Protein AF-X1VUJ6-F1 (afdb_monomer_lite)

Structure (mmCIF, N/CA/C/O backbone):
data_AF-X1VUJ6-F1
#
_entry.id   AF-X1VUJ6-F1
#
loop_
_atom_site.group_PDB
_atom_site.id
_atom_site.type_symbol
_atom_site.label_atom_id
_atom_site.label_alt_id
_atom_site.label_comp_id
_atom_site.label_asym_id
_atom_site.label_entity_id
_atom_site.label_seq_id
_atom_site.pdbx_PDB_ins_code
_atom_site.Cartn_x
_atom_site.Cartn_y
_atom_site.Cartn_z
_atom_site.occupancy
_atom_site.B_iso_or_equiv
_atom_site.auth_seq_id
_atom_site.auth_comp_id
_atom_site.auth_asym_id
_atom_site.auth_atom_id
_atom_site.pdbx_PDB_model_num
ATOM 1 N N . HIS A 1 1 ? 8.824 -5.945 -3.042 1.00 75.00 1 HIS A N 1
ATOM 2 C CA . HIS A 1 1 ? 9.319 -4.747 -3.769 1.00 75.00 1 HIS A CA 1
ATOM 3 C C . HIS A 1 1 ? 8.455 -3.545 -3.382 1.00 75.00 1 HIS A C 1
ATOM 5 O O . HIS A 1 1 ? 7.244 -3.739 -3.294 1.00 75.00 1 HIS A O 1
ATOM 11 N N . PRO A 1 2 ? 9.007 -2.330 -3.174 1.00 80.75 2 PRO A N 1
ATOM 12 C CA . PRO A 1 2 ? 8.255 -1.168 -2.668 1.00 80.75 2 PRO A CA 1
ATOM 13 C C . PRO A 1 2 ? 7.062 -0.741 -3.538 1.00 80.75 2 PRO A C 1
ATOM 15 O O . PRO A 1 2 ? 6.081 -0.238 -3.007 1.00 80.75 2 PRO A O 1
ATOM 18 N N . MET A 1 3 ? 7.097 -1.001 -4.852 1.00 85.44 3 MET A N 1
ATOM 19 C CA . MET A 1 3 ? 5.962 -0.732 -5.759 1.00 85.44 3 MET A CA 1
ATOM 20 C C . MET A 1 3 ? 4.640 -1.372 -5.312 1.00 85.44 3 MET A C 1
ATOM 22 O O . MET A 1 3 ? 3.585 -0.804 -5.564 1.00 85.44 3 MET A O 1
ATOM 26 N N . GLY A 1 4 ? 4.687 -2.503 -4.598 1.00 84.19 4 GLY A N 1
ATOM 27 C CA . GLY A 1 4 ? 3.478 -3.188 -4.134 1.00 84.19 4 GLY A CA 1
ATOM 28 C C . GLY A 1 4 ? 2.605 -2.375 -3.169 1.00 84.19 4 GLY A C 1
ATOM 29 O O . GLY A 1 4 ? 1.442 -2.720 -3.012 1.00 84.19 4 GLY A O 1
ATOM 30 N N . PHE A 1 5 ? 3.132 -1.307 -2.558 1.00 85.75 5 PHE A N 1
ATOM 31 C CA . PHE A 1 5 ? 2.383 -0.470 -1.612 1.00 85.75 5 PHE A CA 1
ATOM 32 C C . PHE A 1 5 ? 1.571 0.649 -2.270 1.00 85.75 5 PHE A C 1
ATOM 34 O O . PHE A 1 5 ? 0.570 1.077 -1.712 1.00 85.75 5 PHE A O 1
ATOM 41 N N . PHE A 1 6 ? 1.983 1.127 -3.448 1.00 87.62 6 PHE A N 1
ATOM 42 C CA . PHE A 1 6 ? 1.368 2.302 -4.083 1.00 87.62 6 PHE A CA 1
ATOM 43 C C . PHE A 1 6 ? 0.931 2.066 -5.532 1.00 87.62 6 PHE A C 1
ATOM 45 O O . PHE A 1 6 ? 0.181 2.865 -6.083 1.00 87.62 6 PHE A O 1
ATOM 52 N N . TRP A 1 7 ? 1.388 0.986 -6.173 1.00 86.12 7 TRP A N 1
ATOM 53 C CA . TRP A 1 7 ? 0.979 0.645 -7.531 1.00 86.12 7 TRP A CA 1
ATOM 54 C C . TRP A 1 7 ? 0.992 -0.870 -7.746 1.00 86.12 7 TRP A C 1
ATOM 56 O O . TRP A 1 7 ? 1.976 -1.463 -8.198 1.00 86.12 7 TRP A O 1
ATOM 66 N N . ALA A 1 8 ? -0.124 -1.511 -7.403 1.00 85.62 8 ALA A N 1
ATOM 67 C CA . ALA A 1 8 ? -0.337 -2.927 -7.663 1.00 85.62 8 ALA A CA 1
ATOM 68 C C . ALA A 1 8 ? -0.809 -3.144 -9.108 1.00 85.62 8 ALA A C 1
ATOM 70 O O . ALA A 1 8 ? -1.723 -2.472 -9.584 1.00 85.62 8 ALA A O 1
ATOM 71 N N . ALA A 1 9 ? -0.209 -4.115 -9.794 1.00 85.62 9 ALA A N 1
ATOM 72 C CA . ALA A 1 9 ? -0.622 -4.532 -11.128 1.00 85.62 9 ALA A CA 1
ATOM 73 C C . ALA A 1 9 ? -0.685 -6.059 -11.198 1.00 85.62 9 ALA A C 1
ATOM 75 O O . ALA A 1 9 ? 0.221 -6.758 -10.736 1.00 85.62 9 ALA A O 1
ATOM 76 N N . GLN A 1 10 ? -1.752 -6.581 -11.795 1.00 90.00 10 GLN A N 1
ATOM 77 C CA . GLN A 1 10 ? -1.864 -8.005 -12.093 1.00 90.00 10 GLN A CA 1
ATOM 78 C C . GLN A 1 10 ? -0.985 -8.362 -13.294 1.00 90.00 10 GLN A C 1
ATOM 80 O O . GLN A 1 10 ? -0.820 -7.563 -14.216 1.00 90.00 10 GLN A O 1
ATOM 85 N N . MET A 1 11 ? -0.482 -9.598 -13.339 1.00 88.19 11 MET A N 1
ATOM 86 C CA . MET A 1 11 ? 0.352 -10.068 -14.456 1.00 88.19 11 MET A CA 1
ATOM 87 C C . MET A 1 11 ? -0.349 -9.912 -15.810 1.00 88.19 11 MET A C 1
ATOM 89 O O . MET A 1 11 ? 0.260 -9.463 -16.775 1.00 88.19 11 MET A O 1
ATOM 93 N N . SER A 1 12 ? -1.652 -10.192 -15.870 1.00 91.38 12 SER A N 1
ATOM 94 C CA . SER A 1 12 ? -2.470 -9.994 -17.072 1.00 91.38 12 SER A CA 1
ATOM 95 C C . SER A 1 12 ? -2.493 -8.537 -17.549 1.00 91.38 12 SER A C 1
ATOM 97 O O . SER A 1 12 ? -2.449 -8.287 -18.752 1.00 91.38 12 SER A O 1
ATOM 99 N N . GLN A 1 13 ? -2.528 -7.571 -16.624 1.00 92.50 13 GLN A N 1
ATOM 100 C CA . GLN A 1 13 ? -2.444 -6.149 -16.956 1.00 92.50 13 GLN A CA 1
ATOM 101 C C . GLN A 1 13 ? -1.050 -5.813 -17.490 1.00 92.50 13 GLN A C 1
ATOM 103 O O . GLN A 1 13 ? -0.957 -5.177 -18.531 1.00 92.50 13 GLN A O 1
ATOM 108 N N . ILE A 1 14 ? 0.016 -6.303 -16.849 1.00 91.56 14 ILE A N 1
ATOM 109 C CA . ILE A 1 14 ? 1.400 -6.066 -17.292 1.00 91.56 14 ILE A CA 1
ATOM 110 C C . ILE A 1 14 ? 1.607 -6.559 -18.730 1.00 91.56 14 ILE A C 1
ATOM 112 O O . ILE A 1 14 ? 2.108 -5.807 -19.560 1.00 91.56 14 ILE A O 1
ATOM 116 N N . TYR A 1 15 ? 1.180 -7.784 -19.055 1.00 90.44 15 TYR A N 1
ATOM 117 C CA . TYR A 1 15 ? 1.331 -8.325 -20.412 1.00 90.44 15 TYR A CA 1
ATOM 118 C C . TYR A 1 15 ? 0.543 -7.536 -21.458 1.00 90.44 15 TYR A C 1
ATOM 120 O O . TYR A 1 15 ? 1.058 -7.273 -22.544 1.00 90.44 15 TYR A O 1
ATOM 128 N N . ARG A 1 16 ? -0.690 -7.129 -21.132 1.00 93.81 16 ARG A N 1
ATOM 129 C CA . ARG A 1 16 ? -1.495 -6.300 -22.033 1.00 93.81 16 ARG A CA 1
ATOM 130 C C . ARG A 1 16 ? -0.831 -4.947 -22.279 1.00 93.81 16 ARG A C 1
ATOM 132 O O . ARG A 1 16 ? -0.710 -4.544 -23.429 1.00 93.81 16 ARG A O 1
ATOM 139 N N . GLU A 1 17 ? -0.368 -4.273 -21.227 1.00 95.62 17 GLU A N 1
ATOM 140 C CA . GLU A 1 17 ? 0.289 -2.973 -21.380 1.00 95.62 17 GLU A CA 1
ATOM 141 C C . GLU A 1 17 ? 1.624 -3.086 -22.131 1.00 95.62 17 GLU A C 1
ATOM 143 O O . GLU A 1 17 ? 1.928 -2.219 -22.944 1.00 95.62 17 GLU A O 1
ATOM 148 N N . LEU A 1 18 ? 2.396 -4.163 -21.945 1.00 95.50 18 LEU A N 1
ATOM 149 C CA . LEU A 1 18 ? 3.625 -4.399 -22.714 1.00 95.50 18 LEU A CA 1
ATOM 150 C C . LEU A 1 18 ? 3.361 -4.538 -24.219 1.00 95.50 18 LEU A C 1
ATOM 152 O O . LEU A 1 18 ? 4.127 -3.996 -25.011 1.00 95.50 18 LEU A O 1
ATOM 156 N N . ASN A 1 19 ? 2.277 -5.211 -24.615 1.00 94.25 19 ASN A N 1
ATOM 157 C CA . ASN A 1 19 ? 1.876 -5.277 -26.023 1.00 94.25 19 ASN A CA 1
ATOM 158 C C . ASN A 1 19 ? 1.466 -3.895 -26.550 1.00 94.25 19 ASN A C 1
ATOM 160 O O . ASN A 1 19 ? 1.954 -3.481 -27.595 1.00 94.25 19 ASN A O 1
ATOM 164 N N . THR A 1 20 ? 0.670 -3.132 -25.794 1.00 96.81 20 THR A N 1
ATOM 165 C CA . THR A 1 20 ? 0.301 -1.754 -26.166 1.00 96.81 20 THR A CA 1
ATOM 166 C C . THR A 1 20 ? 1.528 -0.848 -26.322 1.00 96.81 20 THR A C 1
ATOM 168 O O . THR A 1 20 ? 1.575 0.001 -27.210 1.00 96.81 20 THR A O 1
ATOM 171 N N . LEU A 1 21 ? 2.527 -0.979 -25.443 1.00 97.69 21 LEU A N 1
ATOM 172 C CA . LEU A 1 21 ? 3.769 -0.208 -25.526 1.00 97.69 21 LEU A CA 1
ATOM 173 C C . LEU A 1 21 ? 4.606 -0.610 -26.747 1.00 97.69 21 LEU A C 1
ATOM 175 O O . LEU A 1 21 ? 5.256 0.249 -27.339 1.00 97.69 21 LEU A O 1
ATOM 179 N N . GLU A 1 22 ? 4.586 -1.890 -27.120 1.00 96.94 22 GLU A N 1
ATOM 180 C CA . GLU A 1 22 ? 5.271 -2.411 -28.305 1.00 96.94 22 GLU A CA 1
ATOM 181 C C . GLU A 1 22 ? 4.606 -1.932 -29.600 1.00 96.94 22 GLU A C 1
ATOM 183 O O . GLU A 1 22 ? 5.291 -1.430 -30.487 1.00 96.94 22 GLU A O 1
ATOM 188 N N . GLU A 1 23 ? 3.272 -1.975 -29.676 1.00 97.00 23 GLU A N 1
ATOM 189 C CA . GLU A 1 23 ? 2.491 -1.418 -30.793 1.00 97.00 23 GLU A CA 1
ATOM 190 C C . GLU A 1 23 ? 2.752 0.082 -30.997 1.00 97.00 23 GLU A C 1
ATOM 192 O O . GLU A 1 23 ? 2.727 0.579 -32.121 1.00 97.00 23 GLU A O 1
ATOM 197 N N . LYS A 1 24 ? 3.042 0.805 -29.909 1.00 97.38 24 LYS A N 1
ATOM 198 C CA . LYS A 1 24 ? 3.417 2.227 -29.928 1.00 97.38 24 LYS A CA 1
ATOM 199 C C . LYS A 1 24 ? 4.902 2.476 -30.208 1.00 97.38 24 LYS A C 1
ATOM 201 O O . LYS A 1 24 ? 5.318 3.626 -30.173 1.00 97.38 24 LYS A O 1
ATOM 206 N N . GLY A 1 25 ? 5.715 1.439 -30.413 1.00 97.31 25 GLY A N 1
ATOM 207 C CA . GLY A 1 25 ? 7.159 1.574 -30.639 1.00 97.31 25 GLY A CA 1
ATOM 208 C C . GLY A 1 25 ? 7.968 2.015 -29.410 1.00 97.31 25 GLY A C 1
ATOM 209 O O . GLY A 1 25 ? 9.161 2.301 -29.524 1.00 97.31 25 GLY A O 1
ATOM 210 N N . LEU A 1 26 ? 7.362 2.053 -28.218 1.00 97.94 26 LEU A N 1
ATOM 211 C CA . LEU A 1 26 ? 8.017 2.498 -26.979 1.00 97.94 26 LEU A CA 1
ATOM 212 C C . LEU A 1 26 ? 8.883 1.397 -26.352 1.00 97.94 26 LEU A C 1
ATOM 214 O O . LEU A 1 26 ? 9.847 1.666 -25.632 1.00 97.94 26 LEU A O 1
ATOM 218 N N . VAL A 1 27 ? 8.559 0.142 -26.641 1.00 97.94 27 VAL A N 1
ATOM 219 C CA . VAL A 1 27 ? 9.392 -1.021 -26.327 1.00 97.94 27 VAL A CA 1
ATOM 220 C C . VAL A 1 27 ? 9.499 -1.901 -27.567 1.00 97.94 27 VAL A C 1
ATOM 222 O O . VAL A 1 27 ? 8.649 -1.849 -28.449 1.00 97.94 27 VAL A O 1
ATOM 225 N N . LYS A 1 28 ? 10.541 -2.721 -27.629 1.00 96.31 28 LYS A N 1
ATOM 226 C CA . LYS A 1 28 ? 10.669 -3.820 -28.589 1.00 96.31 28 LYS A CA 1
ATOM 227 C C . LYS A 1 28 ? 10.847 -5.119 -27.824 1.00 96.31 28 LYS A C 1
ATOM 229 O O . LYS A 1 28 ? 11.403 -5.097 -26.723 1.00 96.31 28 LYS A O 1
ATOM 234 N N . SER A 1 29 ? 10.415 -6.232 -28.391 1.00 94.75 29 SER A N 1
ATOM 235 C CA . SER A 1 29 ? 10.662 -7.542 -27.808 1.00 94.75 29 SER A CA 1
ATOM 236 C C . SER A 1 29 ? 11.497 -8.446 -28.697 1.00 94.75 29 SER A C 1
ATOM 238 O O . SER A 1 29 ? 11.490 -8.342 -29.922 1.00 94.75 29 SER A O 1
ATOM 240 N N . GLU A 1 30 ? 12.206 -9.356 -28.046 1.00 92.19 30 GLU A N 1
ATOM 241 C CA . GLU A 1 30 ? 12.915 -10.461 -28.673 1.00 92.19 30 GLU A CA 1
ATOM 242 C C . GLU A 1 30 ? 12.466 -11.753 -27.979 1.00 92.19 30 GLU A C 1
ATOM 244 O O . GLU A 1 30 ? 12.255 -11.785 -26.760 1.00 92.19 30 GLU A O 1
ATOM 249 N N . VAL A 1 31 ? 12.241 -12.807 -28.763 1.00 89.62 31 VAL A N 1
ATOM 250 C CA . VAL A 1 31 ? 11.899 -14.130 -28.232 1.00 89.62 31 VAL A CA 1
ATOM 251 C C . VAL A 1 31 ? 13.202 -14.878 -27.997 1.00 89.62 31 VAL A C 1
ATOM 253 O O . VAL A 1 31 ? 13.914 -15.211 -28.941 1.00 89.62 31 VAL A O 1
ATOM 256 N N . GLU A 1 32 ? 13.515 -15.121 -26.731 1.00 89.94 32 GLU A N 1
ATOM 257 C CA . GLU A 1 32 ? 14.658 -15.925 -26.323 1.00 89.94 32 GLU A CA 1
ATOM 258 C C . GLU A 1 32 ? 14.218 -17.389 -26.185 1.00 89.94 32 GLU A C 1
ATOM 260 O O . GLU A 1 32 ? 13.401 -17.695 -25.300 1.00 89.94 32 GLU A O 1
ATOM 265 N N . PRO A 1 33 ? 14.736 -18.300 -27.031 1.00 83.94 33 PRO A N 1
ATOM 266 C CA . PRO A 1 33 ? 14.395 -19.709 -26.946 1.00 83.94 33 PRO A CA 1
ATOM 267 C C . PRO A 1 33 ? 14.918 -20.319 -25.645 1.00 83.94 33 PRO A C 1
ATOM 269 O O . PRO A 1 33 ? 16.032 -20.022 -25.204 1.00 83.94 33 PRO A O 1
ATOM 272 N N . GLN A 1 34 ? 14.117 -21.186 -25.022 1.00 82.81 34 GLN A N 1
ATOM 273 C CA . GLN A 1 34 ? 14.496 -21.867 -23.781 1.00 82.81 34 GLN A CA 1
ATOM 274 C C . GLN A 1 34 ? 14.455 -23.391 -23.949 1.00 82.81 34 GLN A C 1
ATOM 276 O O . GLN A 1 34 ? 13.463 -23.957 -24.387 1.00 82.81 34 GLN A O 1
ATOM 281 N N . GLU A 1 35 ? 15.521 -24.094 -23.545 1.00 75.94 35 GLU A N 1
ATOM 282 C CA . GLU A 1 35 ? 15.649 -25.546 -23.788 1.00 75.94 35 GLU A CA 1
ATOM 283 C C . GLU A 1 35 ? 14.632 -26.420 -23.030 1.00 75.94 35 GLU A C 1
ATOM 285 O O . GLU A 1 35 ? 14.321 -27.528 -23.458 1.00 75.94 35 GLU A O 1
ATOM 290 N N . LYS A 1 36 ? 14.149 -25.970 -21.863 1.00 81.62 36 LYS A N 1
ATOM 291 C CA . LYS A 1 36 ? 13.323 -26.782 -20.938 1.00 81.62 36 LYS A CA 1
ATOM 292 C C . LYS A 1 36 ? 12.040 -26.086 -20.479 1.00 81.62 36 LYS A C 1
ATOM 294 O O . LYS A 1 36 ? 11.376 -26.562 -19.558 1.00 81.62 36 LYS A O 1
ATOM 299 N N . ARG A 1 37 ? 11.732 -24.919 -21.042 1.00 79.38 37 ARG A N 1
ATOM 300 C CA . ARG A 1 37 ? 10.614 -24.047 -20.655 1.00 79.38 37 ARG A CA 1
ATOM 301 C C . ARG A 1 37 ? 10.078 -23.345 -21.905 1.00 79.38 37 ARG A C 1
ATOM 303 O O . ARG A 1 37 ? 10.793 -23.312 -22.898 1.00 79.38 37 ARG A O 1
ATOM 310 N N . PRO A 1 38 ? 8.851 -22.802 -21.873 1.00 79.00 38 PRO A N 1
ATOM 311 C CA . PRO A 1 38 ? 8.360 -21.967 -22.961 1.00 79.00 38 PRO A CA 1
ATOM 312 C C . PRO A 1 38 ? 9.316 -20.806 -23.240 1.00 79.00 38 PRO A C 1
ATOM 314 O O . PRO A 1 38 ? 9.891 -20.245 -22.302 1.00 79.00 38 PRO A O 1
ATOM 317 N N . ASP A 1 39 ? 9.440 -20.440 -24.513 1.00 86.06 39 ASP A N 1
ATOM 318 C CA . ASP A 1 39 ? 10.258 -19.309 -24.934 1.00 86.06 39 ASP A CA 1
ATOM 319 C C . ASP A 1 39 ? 9.875 -18.039 -24.171 1.00 86.06 39 ASP A C 1
ATO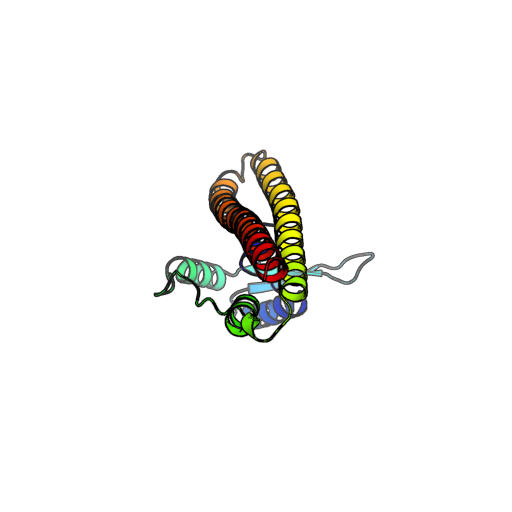M 321 O O . ASP A 1 39 ? 8.699 -17.761 -23.898 1.00 86.06 39 ASP A O 1
ATOM 325 N N . ARG A 1 40 ? 10.886 -17.246 -23.816 1.00 87.69 40 ARG A N 1
ATOM 326 C CA . ARG A 1 40 ? 10.678 -16.017 -23.059 1.00 87.69 40 ARG A CA 1
ATOM 327 C C . ARG A 1 40 ? 10.684 -14.831 -24.005 1.00 87.69 40 ARG A C 1
ATOM 329 O O . ARG A 1 40 ? 11.673 -14.560 -24.670 1.00 87.69 40 ARG A O 1
ATOM 336 N N . LYS A 1 41 ? 9.612 -14.044 -23.966 1.00 89.50 41 LYS A N 1
ATOM 337 C CA . LYS A 1 41 ? 9.576 -12.717 -24.584 1.00 89.50 41 LYS A CA 1
ATOM 338 C C . LYS A 1 41 ? 10.288 -11.713 -23.668 1.00 89.50 41 LYS A C 1
ATOM 340 O O . LYS A 1 41 ? 9.833 -11.464 -22.547 1.00 89.50 41 LYS A O 1
ATOM 345 N N . VAL A 1 42 ? 11.421 -11.175 -24.111 1.00 92.88 42 VAL A N 1
ATOM 346 C CA . VAL A 1 42 ? 12.205 -10.166 -23.384 1.00 92.88 42 VAL A CA 1
ATOM 347 C C . VAL A 1 42 ? 11.978 -8.811 -24.025 1.00 92.88 42 VAL A C 1
ATOM 349 O O . VAL A 1 42 ? 12.181 -8.649 -25.221 1.00 92.88 42 VAL A O 1
ATOM 352 N N . TYR A 1 43 ? 11.557 -7.838 -23.221 1.00 95.12 43 TYR A N 1
ATOM 353 C CA . TYR A 1 43 ? 11.291 -6.479 -23.679 1.00 95.12 43 TYR A CA 1
ATOM 354 C C . TYR A 1 43 ? 12.475 -5.563 -23.379 1.00 95.12 43 TYR A C 1
ATOM 356 O O . TYR A 1 43 ? 13.054 -5.605 -22.292 1.00 95.12 43 TYR A O 1
ATOM 364 N N . GLN A 1 44 ? 12.792 -4.697 -24.333 1.00 96.56 44 GLN A N 1
ATOM 365 C CA . GLN A 1 44 ? 13.789 -3.643 -24.221 1.00 96.56 44 GLN A CA 1
ATOM 366 C C . GLN A 1 44 ? 13.128 -2.305 -24.547 1.00 96.56 44 GLN A C 1
ATOM 368 O O . GLN A 1 44 ? 12.392 -2.182 -25.525 1.00 96.56 44 GLN A O 1
ATOM 373 N N . ILE A 1 45 ? 13.393 -1.291 -23.727 1.00 97.69 45 ILE A N 1
ATOM 374 C CA . ILE A 1 45 ? 12.910 0.066 -23.986 1.00 97.69 45 ILE A CA 1
ATOM 375 C C . ILE A 1 45 ? 13.606 0.644 -25.227 1.00 97.69 45 ILE A C 1
ATOM 377 O O . ILE A 1 45 ? 14.818 0.485 -25.394 1.00 97.69 45 ILE A O 1
ATOM 381 N N . THR A 1 46 ? 12.850 1.298 -26.108 1.00 98.25 46 THR A N 1
ATOM 382 C CA . THR A 1 46 ? 13.415 2.002 -27.270 1.00 98.25 46 THR A CA 1
ATOM 383 C C . THR A 1 46 ? 13.889 3.401 -26.872 1.00 98.25 46 THR A C 1
ATOM 385 O O . THR A 1 46 ? 13.618 3.874 -25.768 1.00 98.25 46 THR A O 1
ATOM 388 N N . LYS A 1 47 ? 14.582 4.101 -27.778 1.00 98.00 47 LYS A N 1
ATOM 389 C CA . LYS A 1 47 ? 14.949 5.509 -27.561 1.00 98.00 47 LYS A CA 1
ATOM 390 C C . LYS A 1 47 ? 13.707 6.386 -27.338 1.00 98.00 47 LYS A C 1
ATOM 392 O O . LYS A 1 47 ? 13.675 7.172 -26.398 1.00 98.00 47 LYS A O 1
ATOM 397 N N . GLU A 1 48 ? 12.669 6.191 -28.148 1.00 97.94 48 GLU A N 1
ATOM 398 C CA . GLU A 1 48 ? 11.388 6.893 -28.005 1.00 97.94 48 GLU A CA 1
ATOM 399 C C . GLU A 1 48 ? 10.697 6.552 -26.676 1.00 97.94 48 GLU A C 1
ATOM 401 O O . GLU A 1 48 ? 10.169 7.434 -25.995 1.00 97.94 48 GLU A O 1
ATOM 406 N N . GLY A 1 49 ? 10.767 5.286 -26.249 1.00 98.25 49 GLY A N 1
ATOM 407 C CA . GLY A 1 49 ? 10.308 4.859 -24.931 1.00 98.25 49 GLY A CA 1
ATOM 408 C C . GLY A 1 49 ? 11.034 5.562 -23.787 1.00 98.25 49 GLY A C 1
ATOM 409 O O . GLY A 1 49 ? 10.390 6.014 -22.841 1.00 98.25 49 GLY A O 1
ATOM 410 N N . GLN A 1 50 ? 12.361 5.699 -23.878 1.00 98.00 50 GLN A N 1
ATOM 411 C CA . GLN A 1 50 ? 13.165 6.410 -22.879 1.00 98.00 50 GLN A CA 1
ATOM 412 C C . GLN A 1 50 ? 12.801 7.896 -22.815 1.00 98.00 50 GLN A C 1
ATOM 414 O O . GLN A 1 50 ? 12.573 8.418 -21.726 1.00 98.00 50 GLN A O 1
ATOM 419 N N . GLU A 1 51 ? 12.696 8.570 -23.961 1.00 98.00 51 GLU A N 1
ATOM 420 C CA . GLU A 1 51 ? 12.284 9.977 -24.029 1.00 98.00 51 GLU A CA 1
ATOM 421 C C . GLU A 1 51 ? 10.868 10.169 -23.466 1.00 98.00 51 GLU A C 1
ATOM 423 O O . GLU A 1 51 ? 10.633 11.071 -22.661 1.00 98.00 51 GLU A O 1
ATOM 428 N N . THR A 1 52 ? 9.937 9.275 -23.807 1.00 97.50 52 THR A N 1
ATOM 429 C CA . THR A 1 52 ? 8.567 9.274 -23.272 1.00 97.50 52 THR A CA 1
ATOM 430 C C . THR A 1 52 ? 8.555 9.083 -21.756 1.00 97.50 52 THR A C 1
ATOM 432 O O . THR A 1 52 ? 7.870 9.825 -21.050 1.00 97.50 52 THR A O 1
ATOM 435 N N . PHE A 1 53 ? 9.343 8.137 -21.240 1.00 97.31 53 PHE A N 1
ATOM 436 C CA . PHE A 1 53 ? 9.477 7.889 -19.806 1.00 97.31 53 PHE A CA 1
ATOM 437 C C . PHE A 1 53 ? 10.046 9.104 -19.064 1.00 97.31 53 PHE A C 1
ATOM 439 O O . PHE A 1 53 ? 9.485 9.520 -18.052 1.00 97.31 53 PHE A O 1
ATOM 446 N N . LEU A 1 54 ? 11.112 9.719 -19.583 1.00 97.62 54 LEU A N 1
ATOM 447 C CA . LEU A 1 54 ? 11.711 10.915 -18.985 1.00 97.62 54 LEU A CA 1
ATOM 448 C C . LEU A 1 54 ? 10.756 12.112 -19.035 1.00 97.62 54 LEU A C 1
ATOM 450 O O . LEU A 1 54 ? 10.642 12.855 -18.060 1.00 97.62 54 LEU A O 1
ATOM 454 N N . ASN A 1 55 ? 10.024 12.285 -20.135 1.00 96.94 55 ASN A N 1
ATOM 455 C CA . ASN A 1 55 ? 9.004 13.323 -20.250 1.00 96.94 55 ASN A CA 1
ATOM 456 C C . ASN A 1 55 ? 7.874 13.124 -19.236 1.00 96.94 55 ASN A C 1
ATOM 458 O O . ASN A 1 55 ? 7.426 14.095 -18.629 1.00 96.94 55 ASN A O 1
ATOM 462 N N . TRP A 1 56 ? 7.421 11.884 -19.040 1.00 96.25 56 TRP A N 1
ATOM 463 C CA . TRP A 1 56 ? 6.431 11.549 -18.018 1.00 96.25 56 TRP A CA 1
ATOM 464 C C . TRP A 1 56 ? 6.965 11.816 -16.606 1.00 96.25 56 TRP A C 1
ATOM 466 O O . TRP A 1 56 ? 6.281 12.456 -15.812 1.00 96.25 56 TRP A O 1
ATOM 476 N N . LEU A 1 57 ? 8.212 11.427 -16.321 1.00 95.69 57 LEU A N 1
ATOM 477 C CA . LEU A 1 57 ? 8.845 11.622 -15.014 1.00 95.69 57 LEU A CA 1
ATOM 478 C C . LEU A 1 57 ? 8.945 13.107 -14.619 1.00 95.69 57 LEU A C 1
ATOM 480 O O . LEU A 1 57 ? 8.847 13.441 -13.442 1.00 95.69 57 LEU A O 1
ATOM 484 N N . ASN A 1 58 ? 9.099 14.001 -15.600 1.00 96.19 58 ASN A N 1
ATOM 485 C CA . ASN A 1 58 ? 9.162 15.451 -15.389 1.00 96.19 58 ASN A CA 1
ATOM 486 C C . ASN A 1 58 ? 7.785 16.140 -15.347 1.00 96.19 58 ASN A C 1
ATOM 488 O O . ASN A 1 58 ? 7.706 17.343 -15.096 1.00 96.19 58 ASN A O 1
ATOM 492 N N . LYS A 1 59 ? 6.691 15.410 -15.587 1.00 95.62 59 LYS A N 1
ATOM 493 C CA . LYS A 1 59 ? 5.322 15.943 -15.606 1.00 95.62 59 LYS A CA 1
ATOM 494 C C . LYS A 1 59 ? 4.531 15.413 -14.418 1.00 95.62 59 LYS A C 1
ATOM 496 O O . LYS A 1 59 ? 3.726 14.492 -14.540 1.00 95.62 59 LYS A O 1
ATOM 501 N N . PHE A 1 60 ? 4.751 16.030 -13.261 1.00 92.69 60 PHE A N 1
ATOM 502 C CA . PHE A 1 60 ? 3.993 15.709 -12.055 1.00 92.69 60 PHE A CA 1
ATOM 503 C C . PHE A 1 60 ? 2.496 16.005 -12.232 1.00 92.69 60 PHE A C 1
ATOM 505 O O . PHE A 1 60 ? 2.131 16.969 -12.912 1.00 92.69 60 PHE A O 1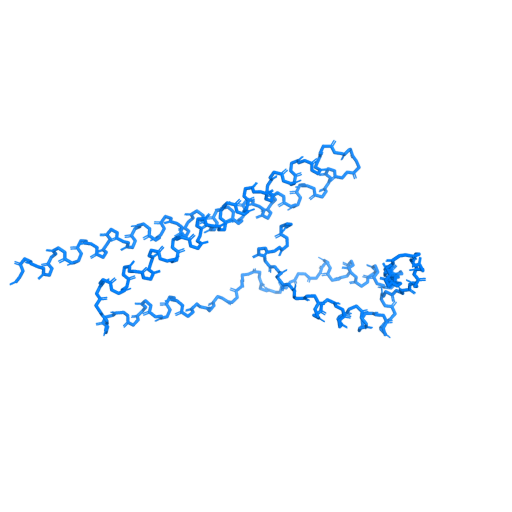
ATOM 512 N N . PRO A 1 61 ? 1.611 15.209 -11.608 1.00 90.88 61 PRO A N 1
ATOM 513 C CA . PRO A 1 61 ? 0.187 15.498 -11.623 1.00 90.88 61 PRO A CA 1
ATOM 514 C C . PRO A 1 61 ? -0.106 16.791 -10.851 1.00 90.88 61 PRO A C 1
ATOM 516 O O . PRO A 1 61 ? 0.514 17.073 -9.827 1.00 90.88 61 PRO A O 1
ATOM 519 N N . ASN A 1 62 ? -1.116 17.545 -11.298 1.00 91.44 62 ASN A N 1
ATOM 520 C CA . ASN A 1 62 ? -1.535 18.799 -10.650 1.00 91.44 62 ASN A CA 1
ATOM 521 C C . ASN A 1 62 ? -1.948 18.612 -9.181 1.00 91.44 62 ASN A C 1
ATOM 523 O O . ASN A 1 62 ? -1.869 19.540 -8.380 1.00 91.44 62 ASN A O 1
ATOM 527 N N . ARG A 1 63 ? -2.416 17.411 -8.829 1.00 90.56 63 ARG A N 1
ATOM 528 C CA . ARG A 1 63 ? -2.774 17.033 -7.467 1.00 90.56 63 ARG A CA 1
ATOM 529 C C . ARG A 1 63 ? -1.889 15.874 -7.027 1.00 90.56 63 ARG A C 1
ATOM 531 O O . ARG A 1 63 ? -1.943 14.804 -7.621 1.00 90.56 63 ARG A O 1
ATOM 538 N N . LEU A 1 64 ? -1.114 16.102 -5.969 1.00 89.62 64 LEU A N 1
ATOM 539 C CA . LEU A 1 64 ? -0.203 15.106 -5.392 1.00 89.62 64 LEU A CA 1
ATOM 540 C C . LEU A 1 64 ? -0.859 14.263 -4.291 1.00 89.62 64 LEU A C 1
ATOM 542 O O . LEU A 1 64 ? -0.410 13.159 -4.010 1.00 89.62 64 LEU A O 1
ATOM 546 N N . SER A 1 65 ? -1.918 14.778 -3.658 1.00 87.62 65 SER A N 1
ATOM 547 C CA . SER A 1 65 ? -2.712 14.014 -2.697 1.00 87.62 65 SER A CA 1
ATOM 548 C C . SER A 1 65 ? -3.748 13.163 -3.421 1.00 87.62 65 SER A C 1
ATOM 550 O O . SER A 1 65 ? -4.541 13.669 -4.217 1.00 87.62 65 SER A O 1
ATOM 552 N N . GLU A 1 66 ? -3.780 11.871 -3.125 1.00 80.56 66 GLU A N 1
ATOM 553 C CA . GLU A 1 66 ? -4.757 10.972 -3.730 1.00 80.56 66 GLU A CA 1
ATOM 554 C C . GLU A 1 66 ? -6.192 11.338 -3.322 1.00 80.56 66 GLU A C 1
ATOM 556 O O . GLU A 1 66 ? -6.466 11.870 -2.239 1.00 80.56 66 GLU A O 1
ATOM 561 N N . LEU A 1 67 ? -7.137 11.073 -4.224 1.00 79.81 67 LEU A N 1
ATOM 562 C CA . LEU A 1 67 ? -8.559 11.134 -3.909 1.00 79.81 67 LEU A CA 1
ATOM 563 C C . LEU A 1 67 ? -8.920 9.912 -3.063 1.00 79.81 67 LEU A C 1
ATOM 565 O O . LEU A 1 67 ? -9.164 8.829 -3.586 1.00 79.81 67 LEU A O 1
ATOM 569 N N . TYR A 1 68 ? -8.957 10.099 -1.748 1.00 84.81 68 TYR A N 1
ATOM 570 C CA . TYR A 1 68 ? -9.230 9.028 -0.800 1.00 84.81 68 TYR A CA 1
ATOM 571 C C . TYR A 1 68 ? -10.734 8.726 -0.705 1.00 84.81 68 TYR A C 1
ATOM 573 O O . TYR A 1 68 ? -11.528 9.568 -0.279 1.00 84.81 68 TYR A O 1
ATOM 581 N N . ARG A 1 69 ? -11.133 7.512 -1.106 1.00 91.88 69 ARG A N 1
ATOM 582 C CA . ARG A 1 69 ? -12.487 6.964 -0.925 1.00 91.88 69 ARG A CA 1
ATOM 583 C C . ARG A 1 69 ? -12.388 5.664 -0.139 1.00 91.88 69 ARG A C 1
ATOM 585 O O . ARG A 1 69 ? -11.874 4.679 -0.654 1.00 91.88 69 ARG A O 1
ATOM 592 N N . SER A 1 70 ? -12.891 5.666 1.092 1.00 94.75 70 SER A N 1
ATOM 593 C CA . SER A 1 70 ? -12.837 4.506 1.985 1.00 94.75 70 SER A CA 1
ATOM 594 C C . SER A 1 70 ? -14.234 3.981 2.285 1.00 94.75 70 SER A C 1
ATOM 596 O O . SER A 1 70 ? -15.014 4.635 2.979 1.00 94.75 70 SER A O 1
ATOM 598 N N . GLU A 1 71 ? -14.547 2.785 1.778 1.00 95.88 71 GLU A N 1
ATOM 599 C CA . GLU A 1 71 ? -15.779 2.077 2.146 1.00 95.88 71 GLU A CA 1
ATOM 600 C C . GLU A 1 71 ? -15.799 1.767 3.648 1.00 95.88 71 GLU A C 1
ATOM 602 O O . GLU A 1 71 ? -16.834 1.898 4.297 1.00 95.88 71 GLU A O 1
ATOM 607 N N . PHE A 1 72 ? -14.644 1.423 4.219 1.00 96.56 72 PHE A N 1
ATOM 608 C CA . PHE A 1 72 ? -14.524 1.112 5.637 1.00 96.56 72 PHE A CA 1
ATOM 609 C C . PHE A 1 72 ? -14.909 2.305 6.518 1.00 96.56 72 PHE A C 1
ATOM 611 O O . PHE A 1 72 ? -15.808 2.187 7.349 1.00 96.56 72 PHE A O 1
ATOM 618 N N . LEU A 1 73 ? -14.321 3.484 6.280 1.00 96.75 73 LEU A N 1
ATOM 619 C CA . LEU A 1 73 ? -14.678 4.687 7.041 1.00 96.75 73 LEU A CA 1
ATOM 620 C C . LEU A 1 73 ? -16.133 5.109 6.802 1.00 96.75 73 LEU A C 1
ATOM 622 O O . LEU A 1 73 ? -16.792 5.575 7.730 1.00 96.75 73 LEU A O 1
ATOM 626 N N . MET A 1 74 ? -16.661 4.902 5.590 1.00 97.44 74 MET A N 1
ATOM 627 C CA . MET A 1 74 ? -18.078 5.139 5.300 1.00 97.44 74 MET A CA 1
ATOM 628 C C . MET A 1 74 ? -18.984 4.234 6.148 1.00 97.44 74 MET A C 1
ATOM 630 O O . MET A 1 74 ? -19.996 4.687 6.678 1.00 97.44 74 MET A O 1
ATOM 634 N N . ARG A 1 75 ? -18.617 2.962 6.341 1.00 97.12 75 ARG A N 1
ATOM 635 C CA . ARG A 1 75 ? -19.354 2.046 7.227 1.00 97.12 75 ARG A CA 1
ATOM 636 C C . ARG A 1 75 ? -19.241 2.455 8.695 1.00 97.12 75 ARG A C 1
ATOM 638 O O . ARG A 1 75 ? -20.251 2.425 9.396 1.00 97.12 75 ARG A O 1
ATOM 645 N N . ILE A 1 76 ? -18.067 2.906 9.147 1.00 97.06 76 ILE A N 1
ATOM 646 C CA . ILE A 1 76 ? -17.887 3.449 10.506 1.00 97.06 76 ILE A CA 1
ATOM 647 C C . ILE A 1 76 ? -18.782 4.674 10.724 1.00 97.06 76 ILE A C 1
ATOM 649 O O . ILE A 1 76 ? -19.432 4.773 11.765 1.00 97.06 76 ILE A O 1
ATOM 653 N N . PHE A 1 77 ? -18.891 5.569 9.739 1.00 97.19 77 PHE A N 1
ATOM 654 C CA . PHE A 1 77 ? -19.764 6.746 9.810 1.00 97.19 77 PHE A CA 1
ATOM 655 C C . PHE A 1 77 ? -21.232 6.375 10.099 1.00 97.19 77 PHE A C 1
ATOM 657 O O . PHE A 1 77 ? -21.904 7.045 10.882 1.00 97.19 77 PHE A O 1
ATOM 664 N N . PHE A 1 78 ? -21.717 5.258 9.549 1.00 97.50 78 PHE A N 1
ATOM 665 C CA . PHE A 1 78 ? -23.076 4.752 9.785 1.00 97.50 78 PHE A CA 1
ATOM 666 C C . PHE A 1 78 ? -23.186 3.715 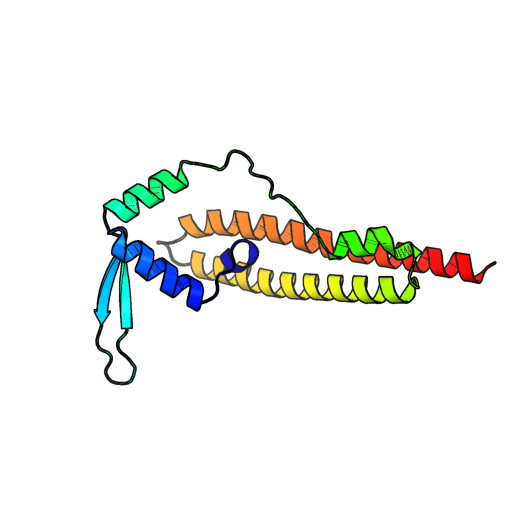10.920 1.00 97.50 78 PHE A C 1
ATOM 668 O O . PHE A 1 78 ? -24.258 3.142 11.129 1.00 97.50 78 PHE A O 1
ATOM 675 N N . SER A 1 79 ? -22.125 3.496 11.702 1.00 96.25 79 SER A N 1
ATOM 676 C CA . SER A 1 79 ? -22.065 2.425 12.712 1.00 96.25 79 SER A CA 1
ATOM 677 C C . SER A 1 79 ? -23.026 2.592 13.895 1.00 96.25 79 SER A C 1
ATOM 679 O O . SER A 1 79 ? -23.278 1.632 14.616 1.00 96.25 79 SER A O 1
ATOM 681 N N . SER A 1 80 ? -23.663 3.758 14.052 1.00 94.88 80 SER A N 1
ATOM 682 C CA . SER A 1 80 ? -24.762 3.951 15.018 1.00 94.88 80 SER A CA 1
ATOM 683 C C . SER A 1 80 ? -25.953 3.002 14.809 1.00 94.88 80 SER A C 1
ATOM 685 O O . SER A 1 80 ? -26.824 2.909 15.671 1.00 94.88 80 SER A O 1
ATOM 687 N N . LYS A 1 81 ? -26.019 2.318 13.660 1.00 95.44 81 LYS A N 1
ATOM 688 C CA . LYS A 1 81 ? -27.070 1.356 13.304 1.00 95.44 81 LYS A CA 1
ATOM 689 C C . LYS A 1 81 ? -26.719 -0.102 13.616 1.00 95.44 81 LYS A C 1
ATOM 691 O O . LYS A 1 81 ? -27.558 -0.968 13.387 1.00 95.44 81 LYS A O 1
ATOM 696 N N . ILE A 1 82 ? -25.515 -0.382 14.117 1.00 94.69 82 ILE A N 1
ATOM 697 C CA . ILE A 1 82 ? -25.055 -1.737 14.453 1.00 94.69 82 ILE A CA 1
ATOM 698 C C . ILE A 1 82 ? -24.615 -1.821 15.916 1.00 94.69 82 ILE A C 1
ATOM 700 O O . ILE A 1 82 ? -24.496 -0.812 16.610 1.00 94.69 82 ILE A O 1
ATOM 704 N N . LYS A 1 83 ? -24.374 -3.043 16.399 1.00 95.31 83 LYS A N 1
ATOM 705 C CA . LYS A 1 83 ? -23.819 -3.261 17.739 1.00 95.31 83 LYS A CA 1
ATOM 706 C C . LYS A 1 83 ? -22.361 -2.809 17.781 1.00 95.31 83 LYS A C 1
ATOM 708 O O . LYS A 1 83 ? -21.604 -3.049 16.844 1.00 95.31 83 LYS A O 1
ATOM 713 N N . LEU A 1 84 ? -21.948 -2.228 18.904 1.00 95.12 84 LEU A N 1
ATOM 714 C CA . LEU A 1 84 ? -20.563 -1.803 19.116 1.00 95.12 84 LEU A CA 1
ATOM 715 C C . LEU A 1 84 ? -19.559 -2.961 19.031 1.00 95.12 84 LEU A C 1
ATOM 717 O O . LEU A 1 84 ? -18.447 -2.759 18.555 1.00 95.12 84 LEU A O 1
ATOM 721 N N . ASP A 1 85 ? -19.960 -4.170 19.426 1.00 95.56 85 ASP A N 1
ATOM 722 C CA . ASP A 1 85 ? -19.105 -5.358 19.334 1.00 95.56 85 ASP A CA 1
ATOM 723 C C . ASP A 1 85 ? -18.815 -5.763 17.875 1.00 95.56 85 ASP A C 1
ATOM 725 O O . ASP A 1 85 ? -17.705 -6.199 17.579 1.00 95.56 85 ASP A O 1
ATOM 729 N N . GLU A 1 86 ? -19.764 -5.544 16.954 1.00 96.50 86 GLU A N 1
ATOM 730 C CA . GLU A 1 86 ? -19.568 -5.761 15.508 1.00 96.50 86 GLU A CA 1
ATOM 731 C C . GLU A 1 86 ? -18.562 -4.748 14.948 1.00 96.50 86 GLU A C 1
ATOM 733 O O . GLU A 1 86 ? -17.627 -5.105 14.235 1.00 96.50 86 GLU A O 1
ATOM 738 N N . LEU A 1 87 ? -18.693 -3.474 15.336 1.00 97.50 87 LEU A N 1
ATOM 739 C CA . LEU A 1 87 ? -17.722 -2.447 14.957 1.00 97.50 87 LEU A CA 1
ATOM 740 C C . LEU A 1 87 ? -16.324 -2.767 15.513 1.00 97.50 87 LEU A C 1
ATOM 742 O O . LEU A 1 87 ? -15.339 -2.668 14.786 1.00 97.50 87 LEU A O 1
ATOM 746 N N . ALA A 1 88 ? -16.222 -3.175 16.781 1.00 98.25 88 ALA A N 1
ATOM 747 C CA . ALA A 1 88 ? -14.947 -3.552 17.389 1.00 98.25 88 ALA A CA 1
ATOM 748 C C . ALA A 1 88 ? -14.301 -4.756 16.688 1.00 98.25 88 ALA A C 1
ATOM 750 O O . ALA A 1 88 ? -13.076 -4.800 16.568 1.00 98.25 88 ALA A O 1
ATOM 751 N N . PHE A 1 89 ? -15.094 -5.724 16.223 1.00 98.12 89 PHE A N 1
ATOM 752 C CA . PHE A 1 89 ? -14.587 -6.850 15.443 1.00 98.12 89 PHE A CA 1
ATOM 753 C C . PHE A 1 89 ? -13.932 -6.380 14.136 1.00 98.12 89 PHE A C 1
ATOM 755 O O . PHE A 1 89 ? -12.784 -6.738 13.868 1.00 98.12 89 PHE A O 1
ATOM 762 N N . GLU A 1 90 ? -14.599 -5.513 13.372 1.00 98.19 90 GLU A N 1
ATOM 763 C CA . GLU A 1 90 ? -14.043 -4.999 12.114 1.00 98.19 90 GLU A CA 1
ATOM 764 C C . GLU A 1 90 ? -12.811 -4.102 12.332 1.00 98.19 90 GLU A C 1
ATOM 766 O O . GLU A 1 90 ? -11.849 -4.188 11.571 1.00 98.19 90 GLU A O 1
ATOM 771 N N . ILE A 1 91 ? -12.771 -3.301 13.405 1.00 98.56 91 ILE A N 1
ATOM 772 C CA . ILE A 1 91 ? -11.575 -2.510 13.758 1.00 98.56 91 ILE A CA 1
ATOM 773 C C . ILE A 1 91 ? -10.388 -3.424 14.108 1.00 98.56 91 ILE A C 1
ATOM 775 O O . ILE A 1 91 ? -9.263 -3.150 13.692 1.00 98.56 91 ILE A O 1
ATOM 779 N N . LYS A 1 92 ? -10.616 -4.541 14.816 1.00 98.69 92 LYS A N 1
ATOM 780 C CA . LYS A 1 92 ? -9.562 -5.544 15.073 1.00 98.69 92 LYS A CA 1
ATOM 781 C C . LYS A 1 92 ? -9.065 -6.184 13.782 1.00 98.69 92 LYS A C 1
ATOM 783 O O . LYS A 1 92 ? -7.865 -6.408 13.645 1.00 98.69 92 LYS A O 1
ATOM 788 N N . ARG A 1 93 ? -9.969 -6.471 12.840 1.00 98.50 93 ARG A N 1
ATOM 789 C CA . ARG A 1 93 ? -9.598 -7.014 11.529 1.00 98.50 93 ARG A CA 1
ATOM 790 C C . ARG A 1 93 ? -8.725 -6.030 10.756 1.00 98.50 93 ARG A C 1
ATOM 792 O O . ARG A 1 93 ? -7.6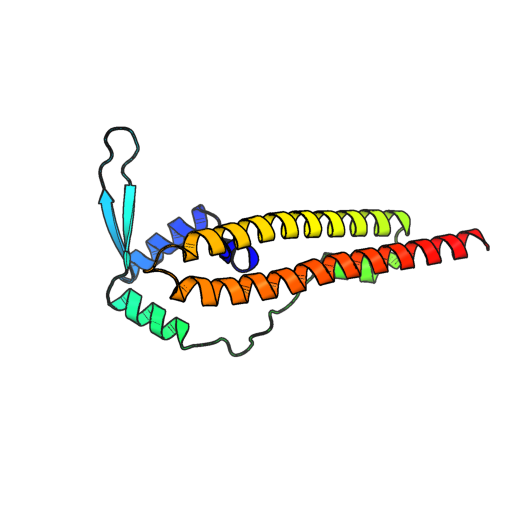61 -6.418 10.291 1.00 98.50 93 ARG A O 1
ATOM 799 N N . TYR A 1 94 ? -9.123 -4.760 10.714 1.00 98.56 94 TYR A N 1
ATOM 800 C CA . TYR A 1 94 ? -8.321 -3.693 10.120 1.00 98.56 94 TYR A CA 1
ATOM 801 C C . TYR A 1 94 ? -6.935 -3.586 10.771 1.00 98.56 94 TYR A C 1
ATOM 803 O O . TYR A 1 94 ? -5.933 -3.544 10.062 1.00 98.56 94 TYR A O 1
ATOM 811 N N . LYS A 1 95 ? -6.852 -3.601 12.111 1.00 98.69 95 LYS A N 1
ATOM 812 C CA . LYS A 1 95 ? -5.561 -3.580 12.816 1.00 98.69 95 LYS A CA 1
ATOM 813 C C . LYS A 1 95 ? -4.665 -4.737 12.376 1.00 98.69 95 LYS A C 1
ATOM 815 O O . LYS A 1 95 ? -3.510 -4.504 12.040 1.00 98.69 95 LYS A O 1
ATOM 820 N N . LYS A 1 96 ? -5.213 -5.953 12.319 1.00 98.62 96 LYS A N 1
ATOM 821 C CA . LYS A 1 96 ? -4.478 -7.137 11.865 1.00 98.62 96 LYS A CA 1
ATOM 822 C C . LYS A 1 96 ? -3.977 -6.984 10.423 1.00 98.62 96 LYS A C 1
ATOM 824 O O . LYS A 1 96 ? -2.823 -7.284 10.151 1.00 98.62 96 LYS A O 1
ATOM 829 N N . GLU A 1 97 ? -4.811 -6.470 9.517 1.00 98.06 97 GLU A N 1
ATOM 830 C CA . GLU A 1 97 ? -4.405 -6.183 8.132 1.00 98.06 97 GLU A CA 1
ATOM 831 C C . GLU A 1 97 ? -3.237 -5.171 8.086 1.00 98.06 97 GLU A C 1
ATOM 833 O O . GLU A 1 97 ? -2.308 -5.335 7.295 1.00 98.06 97 GLU A O 1
ATOM 838 N N . MET A 1 98 ? -3.230 -4.149 8.953 1.00 98.25 98 MET A N 1
ATOM 839 C CA . MET A 1 98 ? -2.117 -3.191 9.055 1.00 98.25 98 MET A CA 1
ATOM 840 C C . MET A 1 98 ? -0.845 -3.815 9.650 1.00 98.25 98 MET A C 1
ATOM 842 O O . MET A 1 98 ? 0.253 -3.523 9.179 1.00 98.25 98 MET A O 1
ATOM 846 N N . GLU A 1 99 ? -0.969 -4.689 10.649 1.00 98.44 99 GLU A N 1
ATOM 847 C CA . GLU A 1 99 ? 0.162 -5.437 11.219 1.00 98.44 99 GLU A CA 1
ATOM 848 C C . GLU A 1 99 ? 0.810 -6.353 10.166 1.00 98.44 99 GLU A C 1
ATOM 850 O O . GLU A 1 99 ? 2.030 -6.329 9.996 1.00 98.44 99 GLU A O 1
ATOM 855 N N . GLU A 1 100 ? 0.007 -7.065 9.371 1.00 97.69 100 GLU A N 1
ATOM 856 C CA . GLU A 1 100 ? 0.485 -7.883 8.245 1.00 97.69 100 GLU A CA 1
ATOM 857 C C . GLU A 1 100 ? 1.186 -7.024 7.170 1.00 97.69 100 GLU A C 1
ATOM 859 O O . GLU A 1 100 ? 2.229 -7.403 6.624 1.00 97.69 100 GLU A O 1
ATOM 864 N N . GLN A 1 101 ? 0.668 -5.822 6.885 1.00 96.56 101 GLN A N 1
ATOM 865 C CA . GLN A 1 101 ? 1.336 -4.873 5.987 1.00 96.56 101 GLN A CA 1
ATOM 866 C C . GLN A 1 101 ? 2.670 -4.368 6.549 1.00 96.56 101 GLN A C 1
ATOM 868 O O . GLN A 1 101 ? 3.621 -4.194 5.781 1.00 96.56 101 GLN A O 1
ATOM 873 N N . LEU A 1 102 ? 2.764 -4.150 7.864 1.00 97.62 102 LEU A N 1
ATOM 874 C CA . LEU A 1 102 ? 4.004 -3.741 8.523 1.00 97.62 102 LEU A CA 1
ATOM 875 C C . LEU A 1 102 ? 5.071 -4.837 8.423 1.00 97.62 102 LEU A C 1
ATOM 877 O O . LEU A 1 102 ? 6.225 -4.544 8.109 1.00 97.62 102 LEU A O 1
ATOM 881 N N . GLU A 1 103 ? 4.691 -6.099 8.627 1.00 97.00 103 GLU A N 1
ATOM 882 C CA . GLU A 1 103 ? 5.586 -7.247 8.442 1.00 97.00 103 GLU A CA 1
ATOM 883 C C . GLU A 1 103 ? 6.127 -7.315 7.010 1.00 97.00 103 GLU A C 1
ATOM 885 O O . GLU A 1 103 ? 7.339 -7.436 6.796 1.00 97.00 103 GLU A O 1
ATOM 890 N N . TYR A 1 104 ? 5.250 -7.156 6.015 1.00 95.56 104 TYR A N 1
ATOM 891 C CA . TYR A 1 104 ? 5.670 -7.105 4.617 1.00 95.56 104 TYR A CA 1
ATOM 892 C C . TYR A 1 104 ? 6.584 -5.900 4.333 1.00 95.56 104 TYR A C 1
ATOM 894 O O . TYR A 1 104 ? 7.580 -6.034 3.614 1.00 95.56 104 TYR A O 1
ATOM 902 N N . LEU A 1 105 ? 6.306 -4.731 4.922 1.00 96.31 105 LEU A N 1
ATOM 903 C CA . LEU A 1 105 ? 7.142 -3.540 4.761 1.00 96.31 105 LEU A CA 1
ATOM 904 C C . LEU A 1 105 ? 8.542 -3.751 5.342 1.00 96.31 105 LEU A C 1
ATOM 906 O O . LEU A 1 105 ? 9.518 -3.357 4.703 1.00 96.31 105 LEU A O 1
ATOM 910 N N . ASN A 1 106 ? 8.654 -4.423 6.488 1.00 95.75 106 ASN A N 1
ATOM 911 C CA . ASN A 1 106 ? 9.940 -4.772 7.092 1.00 95.75 106 ASN A CA 1
ATOM 912 C C . ASN A 1 106 ? 10.762 -5.687 6.169 1.00 95.75 106 ASN A C 1
ATOM 914 O O . ASN A 1 106 ? 11.958 -5.460 5.972 1.00 95.75 106 ASN A O 1
ATOM 918 N N . ALA A 1 107 ? 10.123 -6.673 5.528 1.00 94.88 107 ALA A N 1
ATOM 919 C CA . ALA A 1 107 ? 10.785 -7.515 4.530 1.00 94.88 107 ALA A CA 1
ATOM 920 C C . ALA A 1 107 ? 11.248 -6.704 3.304 1.00 94.88 107 ALA A C 1
ATOM 922 O O . ALA A 1 107 ? 12.339 -6.931 2.774 1.00 94.88 107 ALA A O 1
ATOM 923 N N . VAL A 1 108 ? 10.452 -5.723 2.865 1.00 92.69 108 VAL A N 1
ATOM 924 C CA . VAL A 1 108 ? 10.835 -4.812 1.777 1.00 92.69 108 VAL A CA 1
ATOM 925 C C . VAL A 1 108 ? 11.988 -3.897 2.182 1.00 92.69 108 VAL A C 1
ATOM 927 O O . VAL A 1 108 ? 12.906 -3.715 1.385 1.00 92.69 108 VAL A O 1
ATOM 930 N N . GLU A 1 109 ? 11.986 -3.349 3.395 1.00 93.00 109 GLU A N 1
ATOM 931 C CA . GLU A 1 109 ? 13.091 -2.534 3.903 1.00 93.00 109 GLU A CA 1
ATOM 932 C C . GLU A 1 109 ? 14.393 -3.346 3.939 1.00 93.00 109 GLU A C 1
ATOM 934 O O . GLU A 1 109 ? 15.435 -2.870 3.481 1.00 93.00 109 GLU A O 1
ATOM 939 N N . GLN A 1 110 ? 14.331 -4.591 4.419 1.00 91.81 110 GLN A N 1
ATOM 940 C CA . GLN A 1 110 ? 15.482 -5.488 4.435 1.00 91.81 110 GLN A CA 1
ATOM 941 C C . GLN A 1 110 ? 15.990 -5.773 3.017 1.00 91.81 110 GLN A C 1
ATOM 943 O O . GLN A 1 110 ? 17.186 -5.653 2.756 1.00 91.81 110 GLN A O 1
ATOM 948 N N . TRP A 1 111 ? 15.083 -6.036 2.073 1.00 90.69 111 TRP A N 1
ATOM 949 C CA . TRP A 1 111 ? 15.439 -6.197 0.665 1.00 90.69 111 TRP A CA 1
ATOM 950 C C . TRP A 1 111 ? 16.123 -4.947 0.086 1.00 90.69 111 TRP A C 1
ATOM 952 O O . TRP A 1 111 ? 17.139 -5.075 -0.593 1.00 90.69 111 TRP A O 1
ATOM 962 N N . VAL A 1 112 ? 15.636 -3.734 0.390 1.00 89.19 112 VAL A N 1
ATOM 963 C CA . VAL A 1 112 ? 16.289 -2.480 -0.041 1.00 89.19 112 VAL A CA 1
ATOM 964 C C . VAL A 1 112 ? 17.689 -2.351 0.573 1.00 89.19 112 VAL A C 1
ATOM 966 O O . VAL A 1 112 ? 18.631 -1.963 -0.124 1.00 89.19 112 VAL A O 1
ATOM 969 N N . LYS A 1 113 ? 17.856 -2.705 1.856 1.00 87.38 113 LYS A N 1
ATOM 970 C CA . LYS A 1 113 ? 19.162 -2.709 2.539 1.00 87.38 113 LYS A CA 1
ATOM 971 C C . LYS A 1 113 ? 20.134 -3.668 1.857 1.00 87.38 113 LYS A C 1
ATOM 973 O O . LYS A 1 113 ? 21.252 -3.256 1.548 1.00 87.38 113 LYS A O 1
ATOM 978 N N . ASP A 1 114 ? 19.709 -4.895 1.576 1.00 87.25 114 ASP A N 1
ATOM 979 C CA . ASP A 1 114 ? 20.545 -5.901 0.917 1.00 87.25 114 ASP A CA 1
ATOM 980 C C . ASP A 1 114 ? 20.905 -5.480 -0.517 1.00 87.25 114 ASP A C 1
ATOM 982 O O . ASP A 1 114 ? 22.080 -5.517 -0.883 1.00 87.25 114 ASP A O 1
ATOM 986 N N . TYR A 1 115 ? 19.942 -4.946 -1.276 1.00 80.81 115 TYR A N 1
ATOM 987 C CA . TYR A 1 115 ? 20.149 -4.422 -2.632 1.00 80.81 115 TYR A CA 1
ATOM 988 C C . TYR A 1 115 ? 21.144 -3.247 -2.674 1.00 80.81 115 TYR A C 1
ATOM 990 O O . TYR A 1 115 ? 21.937 -3.111 -3.603 1.00 80.81 115 TYR A O 1
ATOM 998 N N . SER A 1 116 ? 21.159 -2.402 -1.636 1.00 79.06 116 SER A N 1
ATOM 999 C CA . SER A 1 116 ? 22.048 -1.231 -1.552 1.00 79.06 116 SER A CA 1
ATOM 1000 C C . SER A 1 116 ? 23.523 -1.558 -1.265 1.00 79.06 116 SER A C 1
ATOM 1002 O O . SER A 1 116 ? 24.389 -0.683 -1.394 1.00 79.06 116 SER A O 1
ATOM 1004 N N . ARG A 1 117 ? 23.835 -2.802 -0.867 1.00 77.94 117 ARG A N 1
ATOM 1005 C CA . ARG A 1 117 ? 25.215 -3.244 -0.597 1.00 77.94 117 ARG A CA 1
ATOM 1006 C C . ARG A 1 117 ? 26.041 -3.387 -1.880 1.00 77.94 117 ARG A C 1
ATOM 1008 O O . ARG A 1 117 ? 27.269 -3.310 -1.823 1.00 77.94 117 ARG A O 1
ATOM 1015 N N . GLU A 1 118 ? 25.396 -3.498 -3.039 1.00 74.62 118 GLU A N 1
ATOM 1016 C CA . GLU A 1 118 ? 26.054 -3.533 -4.346 1.00 74.62 118 GLU A CA 1
ATOM 1017 C C . GLU A 1 118 ? 26.362 -2.109 -4.865 1.00 74.62 118 GLU A C 1
ATOM 1019 O O . GLU A 1 118 ? 25.479 -1.271 -5.054 1.00 74.62 118 GLU A O 1
ATOM 1024 N N . LYS A 1 119 ? 27.649 -1.802 -5.113 1.00 59.72 119 LYS A N 1
ATOM 1025 C CA . LYS A 1 119 ? 28.151 -0.434 -5.395 1.00 59.72 119 LYS A CA 1
ATOM 1026 C C . LYS A 1 119 ? 27.463 0.304 -6.557 1.00 59.72 119 LYS A C 1
ATOM 1028 O O . LYS A 1 119 ? 27.411 1.528 -6.508 1.00 59.72 119 LYS A O 1
ATOM 1033 N N . LYS A 1 120 ? 26.964 -0.397 -7.584 1.00 57.38 120 LYS A N 1
ATOM 1034 C CA . LYS A 1 120 ? 26.352 0.213 -8.785 1.00 57.38 120 LYS A CA 1
ATOM 1035 C C . LYS A 1 120 ? 24.919 0.723 -8.573 1.00 57.38 120 LYS A C 1
ATOM 1037 O O . LYS A 1 120 ? 24.381 1.359 -9.467 1.00 57.38 120 LYS A O 1
ATOM 1042 N N . LEU A 1 121 ? 24.299 0.439 -7.425 1.00 61.72 121 LEU A N 1
ATOM 1043 C CA . LEU A 1 121 ? 22.842 0.541 -7.259 1.00 61.72 121 LEU A CA 1
ATOM 1044 C C . LEU A 1 121 ? 22.411 1.396 -6.053 1.00 61.72 121 LEU A C 1
ATOM 1046 O O . LEU A 1 121 ? 21.222 1.492 -5.743 1.00 61.72 121 LEU A O 1
ATOM 1050 N N . LYS A 1 122 ? 23.364 2.063 -5.386 1.00 67.50 122 LYS A N 1
ATOM 1051 C CA . LYS A 1 122 ? 23.114 2.908 -4.204 1.00 67.50 122 LYS A CA 1
ATOM 1052 C C . LYS A 1 122 ? 22.147 4.063 -4.467 1.00 67.50 122 LYS A C 1
ATOM 1054 O O . LYS A 1 122 ? 21.398 4.436 -3.568 1.00 67.50 122 LYS A O 1
ATOM 1059 N N . GLU A 1 123 ? 22.154 4.611 -5.680 1.00 73.44 123 GLU A N 1
ATOM 1060 C CA . GLU A 1 123 ? 21.315 5.760 -6.037 1.00 73.44 123 GLU A CA 1
ATOM 1061 C C . GLU A 1 123 ? 19.821 5.412 -6.004 1.00 73.44 123 GLU A C 1
ATOM 1063 O O . GLU A 1 123 ? 19.023 6.188 -5.487 1.00 73.44 123 GLU A O 1
ATOM 1068 N N . HIS A 1 124 ? 19.429 4.208 -6.435 1.00 82.94 124 HIS A N 1
ATOM 1069 C CA . HIS A 1 124 ? 18.027 3.776 -6.396 1.00 82.94 124 HIS A CA 1
ATOM 1070 C C . HIS A 1 124 ? 17.519 3.525 -4.971 1.00 82.94 124 HIS A C 1
ATOM 1072 O O . HIS A 1 124 ? 16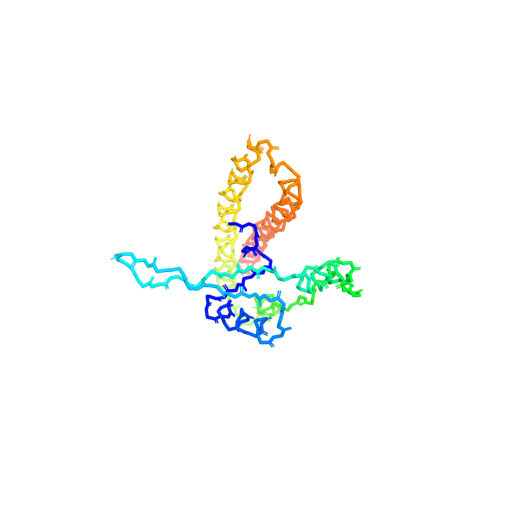.377 3.862 -4.648 1.00 82.94 124 HIS A O 1
ATOM 1078 N N . ALA A 1 125 ? 18.380 2.992 -4.098 1.00 86.62 125 ALA A N 1
ATOM 1079 C CA . ALA A 1 125 ? 18.023 2.697 -2.713 1.00 86.62 125 ALA A CA 1
ATOM 1080 C C . ALA A 1 125 ? 17.601 3.955 -1.938 1.00 86.62 125 ALA A C 1
ATOM 1082 O O . ALA A 1 125 ? 16.702 3.883 -1.100 1.00 86.62 125 ALA A O 1
ATOM 1083 N N . PHE A 1 126 ? 18.197 5.116 -2.238 1.00 89.31 126 PHE A N 1
ATOM 1084 C CA . PHE A 1 126 ? 17.782 6.390 -1.647 1.00 89.31 126 PHE A CA 1
ATOM 1085 C C . PHE A 1 126 ? 16.294 6.672 -1.899 1.00 89.31 126 PHE A C 1
ATOM 1087 O O . PHE A 1 126 ? 15.543 6.885 -0.946 1.00 89.31 126 PHE A O 1
ATOM 1094 N N . TYR A 1 127 ? 15.850 6.612 -3.158 1.00 91.00 127 TYR A N 1
ATOM 1095 C CA . TYR A 1 127 ? 14.461 6.903 -3.528 1.00 91.00 127 TYR A CA 1
ATOM 1096 C C . TYR A 1 127 ? 13.482 5.870 -2.964 1.00 91.00 127 TYR A C 1
ATOM 1098 O O . TYR A 1 127 ? 12.419 6.232 -2.463 1.00 91.00 127 TYR A O 1
ATOM 1106 N N . TRP A 1 128 ? 13.843 4.585 -2.975 1.00 92.06 128 TRP A N 1
ATOM 1107 C CA . TRP A 1 128 ? 12.999 3.539 -2.391 1.00 92.06 128 TRP A CA 1
ATOM 1108 C C . TRP A 1 128 ? 12.849 3.689 -0.877 1.00 92.06 128 TRP A C 1
ATOM 1110 O O . TRP A 1 128 ? 11.759 3.475 -0.350 1.00 92.06 128 TRP A O 1
ATOM 1120 N N . ASN A 1 129 ? 13.894 4.142 -0.183 1.00 91.88 129 ASN A N 1
ATOM 1121 C CA . ASN A 1 129 ? 13.815 4.441 1.245 1.00 91.88 129 ASN A CA 1
ATOM 1122 C C . ASN A 1 129 ? 12.866 5.607 1.558 1.00 91.88 129 ASN A C 1
ATOM 1124 O O . ASN A 1 129 ? 12.254 5.606 2.625 1.00 91.88 129 ASN A O 1
ATOM 1128 N N . LEU A 1 130 ? 12.704 6.589 0.659 1.00 93.94 130 LEU A N 1
ATOM 1129 C CA . LEU A 1 130 ? 11.693 7.642 0.840 1.00 93.94 130 LEU A CA 1
ATOM 1130 C C . LEU A 1 130 ? 10.278 7.051 0.863 1.00 93.94 130 LEU A C 1
ATOM 1132 O O . LEU A 1 130 ? 9.465 7.438 1.702 1.00 93.94 130 LEU A O 1
ATOM 1136 N N . ILE A 1 131 ? 10.015 6.074 -0.007 1.00 94.62 131 ILE A N 1
ATOM 1137 C CA . ILE A 1 131 ? 8.732 5.368 -0.077 1.00 94.62 131 ILE A CA 1
ATOM 1138 C C . ILE A 1 131 ? 8.533 4.528 1.185 1.00 94.62 131 ILE A C 1
ATOM 1140 O O . ILE A 1 131 ? 7.530 4.699 1.867 1.00 94.62 131 ILE A O 1
ATOM 1144 N N . VAL A 1 132 ? 9.516 3.698 1.557 1.00 94.81 132 VAL A N 1
ATOM 1145 C CA . VAL A 1 132 ? 9.438 2.854 2.765 1.00 94.81 132 VAL A CA 1
ATOM 1146 C C . VAL A 1 132 ? 9.160 3.691 4.016 1.00 94.81 132 VAL A C 1
ATOM 1148 O O . VAL A 1 132 ? 8.296 3.336 4.812 1.00 94.81 132 VAL A O 1
ATOM 1151 N N . LYS A 1 133 ? 9.823 4.844 4.172 1.00 95.94 133 LYS A N 1
ATOM 1152 C CA . LYS A 1 133 ? 9.578 5.758 5.301 1.00 95.94 133 LYS A CA 1
ATOM 1153 C C . LYS A 1 133 ? 8.156 6.313 5.323 1.00 95.94 133 LYS A C 1
ATOM 1155 O O . LYS A 1 133 ? 7.591 6.475 6.404 1.00 95.94 133 LYS A O 1
ATOM 1160 N N . LYS A 1 134 ? 7.601 6.656 4.159 1.00 96.12 134 LYS A N 1
ATOM 1161 C CA . LYS A 1 134 ? 6.230 7.162 4.044 1.00 96.12 134 LYS A CA 1
ATOM 1162 C C . LYS A 1 134 ? 5.221 6.063 4.382 1.00 96.12 134 LYS A C 1
ATOM 1164 O O . LYS A 1 134 ? 4.341 6.310 5.198 1.00 96.12 134 LYS A O 1
ATOM 1169 N N . GLU A 1 135 ? 5.404 4.857 3.845 1.00 95.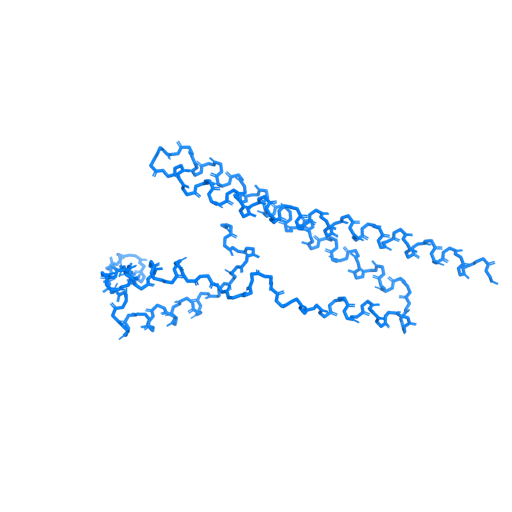88 135 GLU A N 1
ATOM 1170 C CA . GLU A 1 135 ? 4.525 3.714 4.128 1.00 95.88 135 GLU A CA 1
ATOM 1171 C C . GLU A 1 135 ? 4.588 3.288 5.598 1.00 95.88 135 GLU A C 1
ATOM 1173 O O . GLU A 1 135 ? 3.546 3.062 6.205 1.00 95.88 135 GLU A O 1
ATOM 1178 N N . TYR A 1 136 ? 5.777 3.294 6.216 1.00 97.19 136 TYR A N 1
ATOM 1179 C CA . TYR A 1 136 ? 5.922 3.010 7.647 1.00 97.19 136 TYR A CA 1
ATOM 1180 C C . TYR A 1 136 ? 5.050 3.951 8.479 1.00 97.19 136 TYR A C 1
ATOM 1182 O O . TYR A 1 136 ? 4.251 3.495 9.287 1.00 97.19 136 TYR A O 1
ATOM 1190 N N . LYS A 1 137 ? 5.142 5.265 8.227 1.00 98.00 137 LYS A N 1
ATOM 1191 C CA . LYS A 1 137 ? 4.340 6.271 8.941 1.00 98.00 137 LYS A CA 1
ATOM 1192 C C . LYS A 1 137 ? 2.839 6.070 8.749 1.00 98.00 137 LYS A C 1
ATOM 1194 O O . LYS A 1 137 ? 2.084 6.250 9.697 1.00 98.00 137 LYS A O 1
ATOM 1199 N N . SER A 1 138 ? 2.408 5.739 7.534 1.00 95.75 138 SER A N 1
ATOM 1200 C CA . SER A 1 138 ? 0.994 5.507 7.235 1.00 95.75 138 SER A CA 1
ATOM 1201 C C . SER A 1 138 ? 0.456 4.261 7.941 1.00 95.75 138 SER A C 1
ATOM 1203 O O . SER A 1 138 ? -0.615 4.327 8.540 1.00 95.75 138 SER A O 1
ATOM 1205 N N . ILE A 1 139 ? 1.205 3.157 7.920 1.00 97.69 139 ILE A N 1
ATOM 1206 C CA . ILE A 1 139 ? 0.794 1.890 8.536 1.00 97.69 139 ILE A CA 1
ATOM 1207 C C . ILE A 1 139 ? 0.788 2.000 10.064 1.00 97.69 139 ILE A C 1
ATOM 1209 O O . ILE A 1 139 ? -0.196 1.615 10.693 1.00 97.69 139 ILE A O 1
ATOM 1213 N N . THR A 1 140 ? 1.832 2.577 10.674 1.00 98.25 140 THR A N 1
ATOM 1214 C CA . THR A 1 140 ? 1.877 2.730 12.138 1.00 98.25 140 THR A CA 1
ATOM 1215 C C . THR A 1 140 ? 0.758 3.629 12.644 1.00 98.25 140 THR A C 1
ATOM 1217 O O . THR A 1 140 ? 0.104 3.275 13.618 1.00 98.25 140 THR A O 1
ATOM 1220 N N . ALA A 1 141 ? 0.468 4.730 11.943 1.00 98.50 141 ALA A N 1
ATOM 1221 C CA . ALA A 1 141 ? -0.666 5.588 12.280 1.00 98.50 141 ALA A CA 1
ATOM 1222 C C . ALA A 1 141 ? -2.010 4.844 12.163 1.00 98.50 141 ALA A C 1
ATOM 1224 O O . ALA A 1 141 ? -2.914 5.089 12.956 1.00 98.50 141 ALA A O 1
ATOM 1225 N N . GLY A 1 142 ? -2.148 3.918 11.205 1.00 98.31 142 GLY A N 1
ATOM 1226 C CA . GLY A 1 142 ? -3.324 3.051 11.090 1.00 98.31 142 GLY A CA 1
ATOM 1227 C C . GLY A 1 142 ? -3.489 2.110 12.288 1.00 98.31 142 GLY A C 1
ATOM 1228 O O . GLY A 1 142 ? -4.591 1.987 12.823 1.00 98.31 142 GLY A O 1
ATOM 1229 N N . ILE A 1 143 ? -2.399 1.487 12.747 1.00 98.81 143 ILE A N 1
ATOM 1230 C CA . ILE A 1 143 ? -2.400 0.619 13.938 1.00 98.81 143 ILE A CA 1
ATOM 1231 C C . ILE A 1 143 ? -2.766 1.426 15.191 1.00 98.81 143 ILE A C 1
ATOM 1233 O O . ILE A 1 143 ? -3.665 1.027 15.930 1.00 98.81 143 ILE A O 1
ATOM 1237 N N . GLU A 1 144 ? -2.119 2.578 15.391 1.00 98.69 144 GLU A N 1
ATOM 1238 C CA . GLU A 1 144 ? -2.386 3.489 16.513 1.00 98.69 144 GLU A CA 1
ATOM 1239 C C . GLU A 1 144 ? -3.855 3.937 16.527 1.00 98.69 144 GLU A C 1
ATOM 1241 O O . GLU A 1 144 ? -4.543 3.801 17.539 1.00 98.69 144 GLU A O 1
ATOM 1246 N N . TRP A 1 145 ? -4.375 4.374 15.377 1.00 98.69 145 TRP A N 1
ATOM 1247 C CA . TRP A 1 145 ? -5.777 4.763 15.229 1.00 98.69 145 TRP A CA 1
ATOM 1248 C C . TRP A 1 145 ? -6.746 3.620 15.565 1.00 98.69 145 TRP A C 1
ATOM 1250 O O . TRP A 1 145 ? -7.775 3.840 16.212 1.00 98.69 145 TRP A O 1
ATOM 1260 N N . ALA A 1 146 ? -6.433 2.390 15.150 1.00 98.69 146 ALA A N 1
ATOM 1261 C CA . ALA A 1 146 ? -7.268 1.234 15.455 1.00 98.69 146 ALA A CA 1
ATOM 1262 C C . ALA A 1 146 ? -7.294 0.935 16.964 1.00 98.69 146 ALA A C 1
ATOM 1264 O O . ALA A 1 146 ? -8.362 0.654 17.515 1.00 98.69 146 ALA A O 1
ATOM 1265 N N . ASP A 1 147 ? -6.152 1.052 17.646 1.00 98.69 147 ASP A N 1
ATOM 1266 C CA . ASP A 1 147 ? -6.071 0.893 19.100 1.00 98.69 147 ASP A CA 1
ATOM 1267 C C . ASP A 1 147 ? -6.892 1.954 19.844 1.00 98.69 147 ASP A C 1
ATOM 1269 O O . ASP A 1 147 ? -7.680 1.616 20.735 1.00 98.69 147 ASP A O 1
ATOM 1273 N N . GLU A 1 148 ? -6.789 3.220 19.440 1.00 98.62 148 GLU A N 1
ATOM 1274 C CA . GLU A 1 148 ? -7.592 4.315 20.001 1.00 98.62 148 GLU A CA 1
ATOM 1275 C C . GLU A 1 148 ? -9.102 4.102 19.789 1.00 98.62 148 GLU A C 1
ATOM 1277 O O . GLU A 1 148 ? -9.916 4.345 20.693 1.00 98.62 148 GLU A O 1
ATOM 1282 N N . CYS A 1 149 ? -9.496 3.594 18.616 1.00 98.38 149 CYS A N 1
ATOM 1283 C CA . CYS A 1 149 ? -10.886 3.250 18.326 1.00 98.38 149 CYS A CA 1
ATOM 1284 C C . CYS A 1 149 ? -11.398 2.141 19.251 1.00 98.38 149 CYS A C 1
ATOM 1286 O O . CYS A 1 149 ? -12.484 2.272 19.820 1.00 98.38 149 CYS A O 1
ATOM 1288 N N . LEU A 1 150 ? -10.625 1.067 19.444 1.00 98.50 150 LEU A N 1
ATOM 1289 C CA . LEU A 1 150 ? -11.015 -0.046 20.316 1.00 98.50 150 LEU A CA 1
ATOM 1290 C C . LEU A 1 150 ? -11.172 0.397 21.772 1.00 98.50 150 LEU A C 1
ATOM 1292 O O . LEU A 1 150 ? -12.162 0.036 22.414 1.00 98.50 150 LEU A O 1
ATOM 1296 N N . GLN A 1 151 ? -10.258 1.234 22.267 1.00 98.19 151 GLN A N 1
ATOM 1297 C CA . GLN A 1 151 ? -10.369 1.829 23.600 1.00 98.19 151 GLN A CA 1
ATOM 1298 C C . GLN A 1 151 ? -11.640 2.680 23.731 1.00 98.19 151 GLN A C 1
ATOM 1300 O O . GLN A 1 151 ? -12.372 2.564 24.717 1.00 98.19 151 GLN A O 1
ATOM 1305 N N . SER A 1 152 ? -11.941 3.504 22.724 1.00 97.50 152 SER A N 1
ATOM 1306 C CA . SER A 1 152 ? -13.135 4.358 22.714 1.00 97.50 152 SER A CA 1
ATOM 1307 C C . SER A 1 152 ? -14.432 3.541 22.697 1.00 97.50 152 SER A C 1
ATOM 1309 O O . SER A 1 152 ? -15.377 3.849 23.433 1.00 97.50 152 SER A O 1
ATOM 1311 N N . ILE A 1 153 ? -14.474 2.466 21.904 1.00 96.69 153 ILE A N 1
ATOM 1312 C CA . ILE A 1 153 ? -15.619 1.549 21.837 1.00 96.69 153 ILE A CA 1
ATOM 1313 C C . ILE A 1 153 ? -15.819 0.838 23.179 1.00 96.69 153 ILE A C 1
ATOM 1315 O O . ILE A 1 153 ? -16.941 0.783 23.686 1.00 96.69 153 ILE A O 1
ATOM 1319 N N . GLU A 1 154 ? -14.744 0.351 23.801 1.00 95.81 154 GLU A N 1
ATOM 1320 C CA . GLU A 1 154 ? -14.819 -0.300 25.109 1.00 95.81 154 GLU A CA 1
ATOM 1321 C C . GLU A 1 154 ? -15.360 0.651 26.189 1.00 95.81 154 GLU A C 1
ATOM 1323 O O . GLU A 1 154 ? -16.244 0.283 26.970 1.00 95.81 154 GLU A O 1
ATOM 1328 N N . GLN A 1 155 ? -14.882 1.898 26.213 1.00 95.81 155 GLN A N 1
ATOM 1329 C CA . GLN A 1 155 ? -15.377 2.918 27.139 1.00 95.81 155 GLN A CA 1
ATOM 1330 C C . GLN A 1 155 ? -16.871 3.202 26.939 1.00 95.81 155 GLN A C 1
ATOM 1332 O O . GLN A 1 155 ? -17.602 3.353 27.923 1.00 95.81 155 GLN A O 1
ATOM 1337 N N . LYS A 1 156 ? -17.342 3.249 25.686 1.00 93.81 156 LYS A N 1
ATOM 1338 C CA . LYS A 1 156 ? -18.763 3.436 25.362 1.00 93.81 156 LYS A CA 1
ATOM 1339 C C . LYS A 1 156 ? -19.610 2.245 25.823 1.00 93.81 156 LYS A C 1
ATOM 1341 O O . LYS A 1 156 ? -20.581 2.453 26.547 1.00 93.81 156 LYS A O 1
ATOM 1346 N N . ASN A 1 157 ? -19.176 1.019 25.530 1.00 91.25 157 ASN A N 1
ATOM 1347 C CA . ASN A 1 157 ? -19.821 -0.217 25.992 1.00 91.25 157 ASN A CA 1
ATOM 1348 C C . ASN A 1 157 ? -19.944 -0.275 27.528 1.00 91.25 157 ASN A C 1
ATOM 1350 O O . ASN A 1 157 ? -20.977 -0.673 28.067 1.00 91.25 157 ASN A O 1
ATOM 1354 N N . ARG A 1 158 ? -18.903 0.141 28.265 1.00 90.94 158 ARG A N 1
ATOM 1355 C CA . ARG A 1 158 ? -18.931 0.185 29.740 1.00 90.94 158 ARG A CA 1
ATOM 1356 C C . ARG A 1 158 ? -19.937 1.203 30.282 1.00 90.94 158 ARG A C 1
ATOM 1358 O O . ARG A 1 158 ? -20.517 0.957 31.336 1.00 90.94 158 ARG A O 1
ATOM 1365 N N . LYS A 1 159 ? -20.135 2.337 29.599 1.00 88.12 159 LYS A N 1
ATOM 1366 C CA . LYS A 1 159 ? -21.136 3.347 29.984 1.00 88.12 159 LYS A CA 1
ATOM 1367 C C . LYS A 1 159 ? -22.560 2.850 29.733 1.00 88.12 159 LYS A C 1
ATOM 1369 O O . LYS A 1 159 ? -23.407 3.049 30.591 1.00 88.12 159 LYS A O 1
ATOM 1374 N N . GLU A 1 160 ? -22.800 2.162 28.618 1.00 83.06 160 GLU A N 1
ATOM 1375 C CA . GLU A 1 160 ? -24.123 1.616 28.271 1.00 83.06 160 GLU A CA 1
ATOM 1376 C C . GLU A 1 160 ? -24.579 0.500 29.223 1.00 83.06 160 GLU A C 1
ATOM 1378 O O . GLU A 1 160 ? -25.762 0.397 29.501 1.00 83.06 160 GLU A O 1
ATOM 1383 N N . LYS A 1 161 ? -23.652 -0.284 29.793 1.00 76.94 161 LYS A N 1
ATOM 1384 C CA . LYS A 1 161 ? -23.964 -1.331 30.790 1.00 76.94 161 LYS A CA 1
ATOM 1385 C C . LYS A 1 161 ? -24.226 -0.812 32.214 1.00 76.94 161 LYS A C 1
ATOM 1387 O O . LYS A 1 161 ? -24.565 -1.606 33.086 1.00 76.94 161 LYS A O 1
ATOM 1392 N N . ARG A 1 162 ? -23.972 0.474 32.484 1.00 69.88 162 ARG A N 1
ATOM 1393 C CA . ARG A 1 162 ? -24.179 1.110 33.803 1.00 69.88 162 ARG A CA 1
ATOM 1394 C C . ARG A 1 162 ? -25.524 1.837 33.919 1.00 69.88 162 ARG A C 1
ATOM 1396 O O . ARG A 1 162 ? -25.816 2.349 34.997 1.00 69.88 162 ARG A O 1
ATOM 1403 N N . ILE A 1 163 ? -26.271 1.924 32.820 1.00 54.09 163 ILE A N 1
ATOM 1404 C CA . ILE A 1 163 ? -27.607 2.525 32.705 1.00 54.09 163 ILE A CA 1
ATOM 1405 C C . ILE A 1 163 ? -28.621 1.383 32.691 1.00 54.09 163 ILE A C 1
ATOM 1407 O O . ILE A 1 163 ? -29.683 1.552 33.323 1.00 54.09 163 ILE A O 1
#

pLDDT: mean 91.71, std 8.51, range [54.09, 98.81]

Radius of gyration: 22.93 Å; chains: 1; bounding box: 56×46×65 Å

Sequence (163 aa):
HPMGFFWAAQMSQIYRELNTLEEKGLVKSEVEPQEKRPDRKVYQITKEGQETFLNWLNKFPNRLSELYRSEFLMRIFFSSKIKLDELAFEIKRYKKEMEEQLEYLNAVEQWVKDYSREKKLKEHAFYWNLIVKKEYKSITAGIEWADECLQSIEQKNRKEKRI

Foldseek 3Di:
DLCCVPPDDDPVRVVVVLVVCVVVVQKPWDFADDPPDHTDTDIDGDPVVVVVVVVVVPDDDPDPDDPDDDPLVVCVVVCVVDDLVVVLVVLVVQLVVLVVVLVVLVVVLVVLVVQCVDPVCVVVSVVSVVSSVVSNVVSVVSNVVSVVSNVVSVVVVVVVVVD

Secondary structure (DSSP, 8-state):
-GGGGT----HHHHHHHHHHHHHTTSEEEEEE--SSSPPEEEEEE-HHHHHHHHHHHT---S--S-----HHHHHHHTGGGS-HHHHHHHHHHHHHHHHHHHHHHHHHHHHHHHHTTSTT-HHHHHHHHHHHHHHHHHHHHHHHHHHHHHHHHHHHHHHHTT-

Organism: NCBI:txid412755

InterPro domains:
  IPR005149 Transcription regulator PadR, N-terminal [PF03551] (6-53)
  IPR018309 Transcription regulator PadR, C-terminal [PF10400] (69-153)
  IPR036388 Winged helix-like DNA-binding domain superfamily [G3DSA:1.10.10.10] (1-60)
  IPR036390 Winged helix DNA-binding domain superfamily [SSF46785] (3-155)